Protein AF-A0A075I7V3-F1 (afdb_monomer_lite)

Secondary structure (DSSP, 8-state):
--S----HHHHHHHHHTS-HHHHTTEEEETTEEEES-------S-SSHHHHHHHHT--

Foldseek 3Di:
DPPDDDDLVNLVVVLVPDDPVQNVQWDQDPSHTDGPDDDDPQDDDPDPVSVCVVVVPD

Organism: NCBI:txid1456408

Radius of gyration: 15.41 Å; chains: 1; bounding box: 35×22×35 Å

Structure (mmCIF, N/CA/C/O backbone):
data_AF-A0A075I7V3-F1
#
_entry.id   AF-A0A075I7V3-F1
#
loop_
_atom_site.group_PDB
_atom_site.id
_atom_site.type_symbol
_atom_site.label_atom_id
_atom_site.label_alt_id
_atom_site.label_comp_id
_atom_site.label_asym_id
_atom_site.label_entity_id
_atom_site.label_seq_id
_atom_site.pdbx_PDB_ins_code
_atom_site.Cartn_x
_atom_site.Cartn_y
_atom_site.Cartn_z
_atom_site.occupancy
_atom_site.B_iso_or_equiv
_atom_site.auth_seq_id
_atom_site.auth_comp_id
_atom_site.auth_asym_id
_atom_site.auth_atom_id
_atom_site.pdbx_PDB_model_num
ATOM 1 N N . MET A 1 1 ? 15.953 -4.308 -3.893 1.00 56.59 1 MET A N 1
ATOM 2 C CA . MET A 1 1 ? 14.734 -4.083 -3.078 1.00 56.59 1 MET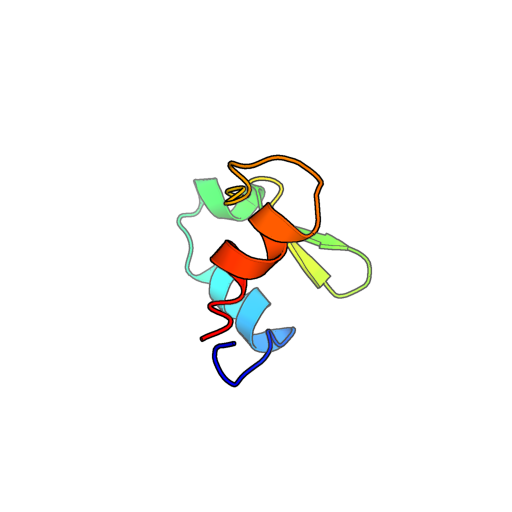 A CA 1
ATOM 3 C C . MET A 1 1 ? 15.144 -3.840 -1.638 1.00 56.59 1 MET A C 1
ATOM 5 O O . MET A 1 1 ? 16.098 -4.463 -1.193 1.00 56.59 1 MET A O 1
ATOM 9 N N . ILE A 1 2 ? 14.461 -2.939 -0.929 1.00 72.50 2 ILE A N 1
ATOM 10 C CA . ILE A 1 2 ? 14.648 -2.784 0.521 1.00 72.50 2 ILE A CA 1
ATOM 11 C C . ILE A 1 2 ? 14.118 -4.062 1.183 1.00 72.50 2 ILE A C 1
ATOM 13 O O . ILE A 1 2 ? 13.048 -4.542 0.815 1.00 72.50 2 ILE A O 1
ATOM 17 N N . THR A 1 3 ? 14.873 -4.642 2.112 1.00 82.69 3 THR A N 1
ATOM 18 C CA . THR A 1 3 ? 14.439 -5.821 2.870 1.00 82.69 3 THR A CA 1
ATOM 19 C C . THR A 1 3 ? 13.319 -5.446 3.837 1.00 82.69 3 THR A C 1
ATOM 21 O O . THR A 1 3 ? 13.510 -4.584 4.693 1.00 82.69 3 THR A O 1
ATOM 24 N N . GLY A 1 4 ? 12.164 -6.100 3.707 1.00 85.38 4 GLY A N 1
ATOM 25 C CA . GLY A 1 4 ? 10.979 -5.879 4.539 1.00 85.38 4 GLY A CA 1
ATOM 26 C C . GLY A 1 4 ? 9.689 -5.869 3.717 1.00 85.38 4 GLY A C 1
ATOM 27 O O . GLY A 1 4 ? 9.719 -5.724 2.497 1.00 85.38 4 GLY A O 1
ATOM 28 N N . TYR A 1 5 ? 8.551 -6.032 4.386 1.00 89.88 5 TYR A N 1
ATOM 29 C CA . TYR A 1 5 ? 7.221 -5.922 3.787 1.00 89.88 5 TYR A CA 1
ATOM 30 C C . TYR A 1 5 ? 6.285 -5.172 4.739 1.00 89.88 5 TYR A C 1
ATOM 32 O O . TYR A 1 5 ? 6.540 -5.082 5.941 1.00 89.88 5 TYR A O 1
ATOM 40 N N . ALA A 1 6 ? 5.209 -4.600 4.202 1.00 90.75 6 ALA A N 1
ATOM 41 C CA . ALA A 1 6 ? 4.207 -3.923 5.014 1.00 90.75 6 ALA A CA 1
ATOM 42 C C . ALA A 1 6 ? 3.365 -4.949 5.790 1.00 90.75 6 ALA A C 1
ATOM 44 O O . ALA A 1 6 ? 2.834 -5.883 5.191 1.00 90.75 6 ALA A O 1
ATOM 45 N N . THR A 1 7 ? 3.207 -4.761 7.105 1.00 93.94 7 THR A N 1
ATOM 46 C CA . THR A 1 7 ? 2.283 -5.568 7.921 1.00 93.94 7 THR A CA 1
ATOM 47 C C . THR A 1 7 ? 0.962 -4.827 8.152 1.00 93.94 7 THR A C 1
ATOM 49 O O . THR A 1 7 ? 0.939 -3.586 8.110 1.00 93.94 7 THR A O 1
ATOM 52 N N . PRO A 1 8 ? -0.143 -5.542 8.431 1.00 94.12 8 PRO A N 1
ATOM 53 C CA . PRO A 1 8 ? -1.417 -4.917 8.780 1.00 94.12 8 PRO A CA 1
ATOM 54 C C . PRO A 1 8 ? -1.303 -3.963 9.978 1.00 94.12 8 PRO A C 1
ATOM 56 O O . PRO A 1 8 ? -1.800 -2.836 9.928 1.00 94.12 8 PRO A O 1
ATOM 59 N N . GLU A 1 9 ? -0.585 -4.364 11.031 1.00 95.25 9 GLU A N 1
ATOM 60 C CA . GLU A 1 9 ? -0.412 -3.569 12.254 1.00 95.25 9 GLU A CA 1
ATOM 61 C C . GLU A 1 9 ? 0.422 -2.316 11.983 1.00 95.25 9 GLU A C 1
ATOM 63 O O . GLU A 1 9 ? 0.085 -1.226 12.450 1.00 95.25 9 GLU A O 1
ATOM 68 N N . GLY A 1 10 ? 1.502 -2.459 11.207 1.00 95.62 10 GLY A N 1
ATOM 69 C CA . GLY A 1 10 ? 2.362 -1.346 10.816 1.00 95.62 10 GLY A CA 1
ATOM 70 C C . GLY A 1 10 ? 1.611 -0.322 9.971 1.00 95.62 10 GLY A C 1
ATOM 71 O O . GLY A 1 10 ? 1.683 0.878 10.236 1.00 95.62 10 GLY A O 1
ATOM 72 N N . THR A 1 11 ? 0.827 -0.793 9.001 1.00 94.38 11 THR A N 1
ATOM 73 C CA . THR A 1 11 ? 0.045 0.072 8.106 1.00 94.38 11 THR A CA 1
ATOM 74 C C . THR A 1 11 ? -1.093 0.773 8.851 1.00 94.38 11 THR A C 1
ATOM 76 O O . THR A 1 11 ? -1.338 1.957 8.625 1.00 94.38 11 THR A O 1
ATOM 79 N N . LYS A 1 12 ? -1.748 0.094 9.803 1.00 94.56 12 LYS A N 1
ATOM 80 C CA . LYS A 1 12 ? -2.756 0.713 10.676 1.00 94.56 12 LYS A CA 1
ATOM 81 C C . LYS A 1 12 ? -2.157 1.849 11.513 1.00 94.56 12 LYS A C 1
ATOM 83 O O . LYS A 1 12 ? -2.652 2.971 11.443 1.00 94.56 12 LYS A O 1
ATOM 88 N N . LYS A 1 13 ? -1.043 1.599 12.213 1.00 96.00 13 LYS A N 1
ATOM 89 C CA . LYS A 1 13 ? -0.337 2.637 12.990 1.00 96.00 13 LYS A CA 1
ATOM 90 C C . LYS A 1 13 ? 0.123 3.805 12.111 1.00 96.00 13 LYS A C 1
ATOM 92 O O . LYS A 1 13 ? 0.103 4.957 12.539 1.00 96.00 13 LYS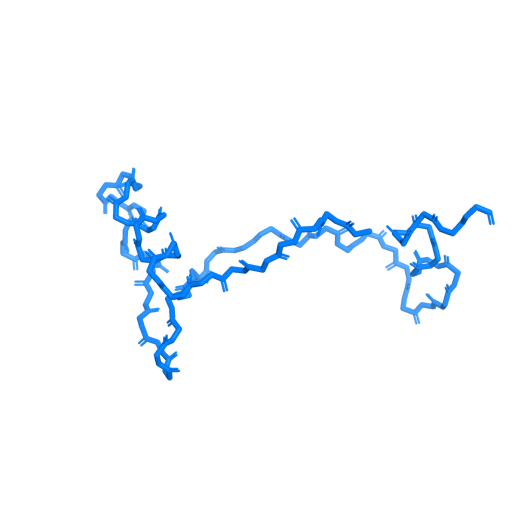 A O 1
ATOM 97 N N . PHE A 1 14 ? 0.534 3.520 10.874 1.00 94.88 14 PHE A N 1
ATOM 98 C CA . PHE A 1 14 ? 0.911 4.543 9.898 1.00 94.88 14 PHE A CA 1
ATOM 99 C C . PHE A 1 14 ? -0.263 5.446 9.492 1.00 94.88 14 PHE A C 1
ATOM 101 O O . PHE A 1 14 ? -0.045 6.637 9.264 1.00 94.88 14 PHE A O 1
ATOM 108 N N . ALA A 1 15 ? -1.478 4.906 9.386 1.00 94.44 15 ALA A N 1
ATOM 109 C CA . ALA A 1 15 ? -2.675 5.687 9.087 1.00 94.44 15 ALA A CA 1
ATOM 110 C C . ALA A 1 15 ? -3.111 6.538 10.295 1.00 94.44 15 ALA A C 1
ATOM 112 O O . ALA A 1 15 ? -3.408 7.719 10.139 1.00 94.44 15 ALA A O 1
ATOM 113 N N . GLU A 1 16 ? -3.072 5.971 11.505 1.00 94.25 16 GLU A N 1
ATOM 114 C CA . GLU A 1 16 ? -3.486 6.641 12.752 1.00 94.25 16 GLU A CA 1
ATOM 115 C C . GLU A 1 16 ? -2.607 7.848 13.116 1.00 94.25 16 GLU A C 1
ATOM 117 O O . GLU A 1 16 ? -3.096 8.820 13.684 1.00 94.25 16 GLU A O 1
ATOM 122 N N . ARG A 1 17 ? -1.317 7.829 12.755 1.00 95.38 17 ARG A N 1
ATOM 123 C CA . ARG A 1 17 ? -0.391 8.950 13.014 1.00 95.38 17 ARG A CA 1
ATOM 124 C C . ARG A 1 17 ? -0.559 10.151 12.071 1.00 95.38 17 ARG A C 1
ATOM 126 O O . ARG A 1 17 ? 0.146 11.140 12.244 1.00 95.38 17 ARG A O 1
ATOM 133 N N . GLN A 1 18 ? -1.399 10.056 11.038 1.00 93.75 18 GLN A N 1
ATOM 134 C CA . GLN A 1 18 ? -1.632 11.162 10.101 1.00 93.75 18 GLN A CA 1
ATOM 135 C C . GLN A 1 18 ? -2.556 12.218 10.721 1.00 93.75 18 GLN A C 1
ATOM 137 O O . GLN A 1 18 ? -3.341 11.912 11.619 1.00 93.75 18 GLN A O 1
ATOM 142 N N . ASN A 1 19 ? -2.512 13.447 10.196 1.00 93.00 19 ASN A N 1
ATOM 143 C CA . ASN A 1 19 ? -3.448 14.508 10.582 1.00 93.00 19 ASN A CA 1
ATOM 144 C C . ASN A 1 19 ? -4.905 14.063 10.392 1.00 93.00 19 ASN A C 1
ATOM 146 O O . ASN A 1 19 ? -5.208 13.315 9.461 1.00 93.00 19 ASN A O 1
ATOM 150 N N . GLN A 1 20 ? -5.810 14.574 11.230 1.00 89.12 20 GLN A N 1
ATOM 151 C CA . GLN A 1 20 ? -7.222 14.174 11.261 1.00 89.12 20 GLN A CA 1
ATOM 152 C C . GLN A 1 20 ? -7.908 14.290 9.889 1.00 89.12 20 GLN A C 1
ATOM 154 O O . GLN A 1 20 ? -8.648 13.396 9.481 1.00 89.12 20 GLN A O 1
ATOM 159 N N . ASP A 1 21 ? -7.583 15.333 9.122 1.00 89.88 21 ASP A N 1
ATOM 160 C CA . ASP A 1 21 ? -8.072 15.498 7.753 1.00 89.88 21 ASP A CA 1
ATOM 161 C C . ASP A 1 21 ? -7.579 14.432 6.779 1.00 89.88 21 ASP A C 1
ATOM 163 O O . ASP A 1 21 ? -8.297 14.081 5.850 1.00 89.88 21 ASP A O 1
ATOM 167 N N . SER A 1 22 ? -6.376 13.903 6.973 1.00 89.88 22 SER A N 1
ATOM 168 C CA . SER A 1 22 ? -5.807 12.859 6.122 1.00 89.88 22 SER A CA 1
ATOM 169 C C . SER A 1 22 ? -6.269 11.464 6.532 1.00 89.88 22 SER A C 1
ATOM 171 O O . SER A 1 22 ? -6.230 10.555 5.712 1.00 89.88 22 SER A O 1
ATOM 173 N N . GLN A 1 23 ? -6.735 11.263 7.767 1.00 92.50 23 GLN A N 1
ATOM 174 C CA . GLN A 1 23 ? -7.216 9.953 8.220 1.00 92.50 23 GLN A CA 1
ATOM 175 C C . GLN A 1 23 ? -8.441 9.478 7.425 1.00 92.50 23 GLN A C 1
ATOM 177 O O . GLN A 1 23 ? -8.551 8.290 7.132 1.00 92.50 23 GLN A O 1
ATOM 182 N N . LYS A 1 24 ? -9.305 10.402 6.974 1.00 93.62 24 LYS A N 1
ATOM 183 C CA . LYS A 1 24 ? -10.488 10.091 6.141 1.00 93.62 24 LYS A CA 1
ATOM 184 C C . LYS A 1 24 ? -10.152 9.473 4.775 1.00 93.62 24 LYS A C 1
ATOM 186 O O . LYS A 1 24 ? -11.028 8.908 4.123 1.00 93.62 24 LYS A O 1
ATOM 191 N N . ASN A 1 25 ? -8.892 9.575 4.353 1.00 94.88 25 ASN A N 1
ATOM 192 C CA . ASN A 1 25 ? -8.386 8.994 3.112 1.00 94.88 25 ASN A CA 1
ATOM 193 C C . ASN A 1 25 ? -8.053 7.504 3.244 1.00 94.88 25 ASN A C 1
ATOM 195 O O . ASN A 1 25 ? -7.901 6.831 2.225 1.00 94.88 25 ASN A O 1
ATOM 199 N N . TYR A 1 26 ? -7.969 6.974 4.467 1.00 96.00 26 TYR A N 1
ATOM 200 C CA . TYR A 1 26 ? -7.680 5.565 4.709 1.00 96.00 26 TYR A CA 1
ATOM 201 C C . TYR A 1 26 ? -8.965 4.764 4.915 1.00 96.00 26 TYR A C 1
ATOM 203 O O . TYR A 1 26 ? -9.864 5.172 5.648 1.00 96.00 26 TYR A O 1
ATOM 211 N N . LYS A 1 27 ? -9.047 3.590 4.287 1.00 95.12 27 LYS A N 1
ATOM 212 C CA . LYS A 1 27 ? -10.167 2.651 4.417 1.00 95.12 27 LYS A CA 1
ATOM 213 C C . LYS A 1 27 ? -9.652 1.245 4.666 1.00 95.12 27 LYS A C 1
ATOM 215 O O . LYS A 1 27 ? -8.614 0.863 4.132 1.00 95.12 27 LYS A O 1
ATOM 220 N N . ASN A 1 28 ? -10.397 0.469 5.449 1.00 94.44 28 ASN A N 1
ATOM 221 C CA . ASN A 1 28 ? -10.147 -0.961 5.555 1.00 94.44 28 ASN A CA 1
ATOM 222 C C . ASN A 1 28 ? -10.934 -1.696 4.463 1.00 94.44 28 ASN A C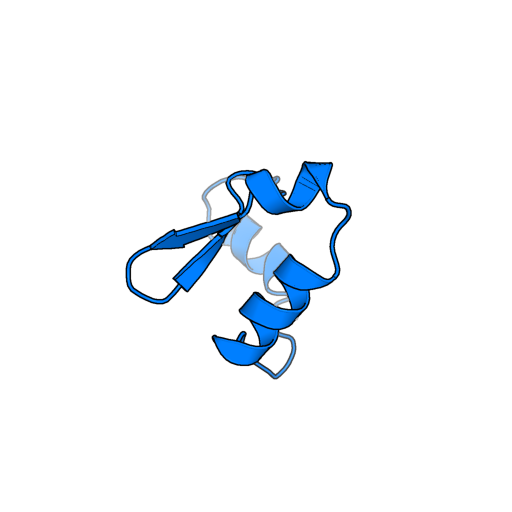 1
ATOM 224 O O . ASN A 1 28 ? -12.157 -1.575 4.398 1.00 94.44 28 ASN A O 1
ATOM 228 N N . VAL A 1 29 ? -10.232 -2.420 3.597 1.00 94.88 29 VAL A N 1
ATOM 229 C CA . VAL A 1 29 ? -10.812 -3.215 2.510 1.00 94.88 29 VAL A CA 1
ATOM 230 C C . VAL A 1 29 ? -10.109 -4.565 2.506 1.00 94.88 29 VAL A C 1
ATOM 232 O O . VAL A 1 29 ? -8.888 -4.613 2.409 1.00 94.88 29 VAL A O 1
ATOM 235 N N . HIS A 1 30 ? -10.857 -5.663 2.639 1.00 93.12 30 HIS A N 1
ATOM 236 C CA . HIS A 1 30 ? -10.299 -7.024 2.689 1.00 93.12 30 HIS A CA 1
ATOM 237 C C . HIS A 1 30 ? -9.130 -7.181 3.687 1.00 93.12 30 HIS A C 1
ATOM 239 O O . HIS A 1 30 ? -8.109 -7.780 3.365 1.00 93.12 30 HIS A O 1
ATOM 245 N N . ASN A 1 31 ? -9.268 -6.624 4.897 1.00 89.81 31 ASN A N 1
ATOM 246 C CA . ASN A 1 31 ? -8.238 -6.604 5.947 1.00 89.81 31 ASN A CA 1
ATOM 247 C C . ASN A 1 31 ? -6.965 -5.801 5.609 1.00 89.81 31 ASN A C 1
ATOM 249 O O . ASN A 1 31 ? -5.980 -5.876 6.343 1.00 89.81 31 ASN A O 1
ATOM 253 N N . LEU A 1 32 ? -6.983 -4.988 4.550 1.00 92.31 32 LEU A N 1
ATOM 254 C CA . LEU A 1 32 ? -5.911 -4.060 4.194 1.00 92.31 32 LEU A CA 1
ATOM 255 C C . LEU A 1 32 ? -6.317 -2.626 4.530 1.00 92.31 32 LEU A C 1
ATOM 257 O O . LEU A 1 32 ? -7.415 -2.188 4.194 1.00 92.31 32 LEU A O 1
ATOM 261 N N . THR A 1 33 ? -5.410 -1.875 5.148 1.00 95.81 33 THR A N 1
ATOM 262 C CA . THR A 1 33 ? -5.567 -0.428 5.343 1.00 95.81 33 THR A CA 1
ATOM 263 C C . THR A 1 33 ? -5.019 0.292 4.114 1.00 95.81 33 THR A C 1
ATOM 265 O O . THR A 1 33 ? -3.808 0.331 3.911 1.00 95.81 33 THR A O 1
ATOM 268 N N . LEU A 1 34 ? -5.902 0.850 3.287 1.00 94.56 34 LEU A N 1
ATOM 269 C CA . LEU A 1 34 ? -5.565 1.455 1.998 1.00 94.56 34 LEU A CA 1
ATOM 270 C C . LEU A 1 34 ? -5.855 2.952 1.999 1.00 94.56 34 LEU A C 1
ATOM 272 O O . LEU A 1 34 ? -6.922 3.368 2.440 1.00 94.56 34 LEU A O 1
ATOM 276 N N . SER A 1 35 ? -4.929 3.745 1.462 1.00 94.06 35 SER A N 1
ATOM 277 C CA . SER A 1 35 ? -5.153 5.163 1.162 1.00 94.06 35 SER A CA 1
ATOM 278 C C . SER A 1 35 ? -5.800 5.312 -0.215 1.00 94.06 35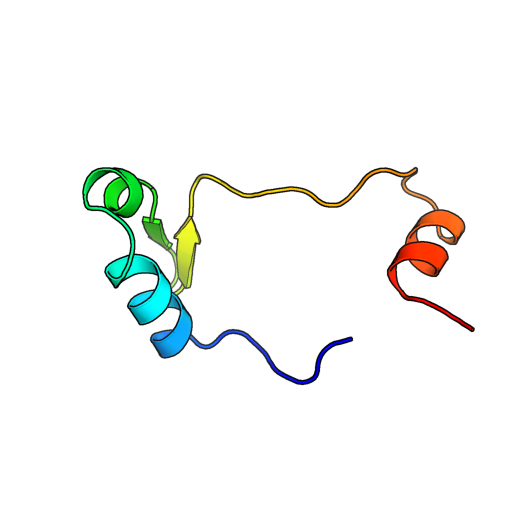 SER A C 1
ATOM 280 O O . SER A 1 35 ? -5.392 4.642 -1.163 1.00 94.06 35 SER A O 1
ATOM 282 N N . ASN A 1 36 ? -6.767 6.218 -0.353 1.00 93.00 36 ASN A N 1
ATOM 283 C CA . ASN A 1 36 ? -7.303 6.635 -1.655 1.00 93.00 36 ASN A CA 1
ATOM 284 C C . ASN A 1 36 ? -6.372 7.608 -2.412 1.00 93.00 36 ASN A C 1
ATOM 286 O O . ASN A 1 36 ? -6.623 7.903 -3.577 1.00 93.00 36 ASN A O 1
ATOM 290 N N . VAL A 1 37 ? -5.312 8.100 -1.763 1.00 90.88 37 VAL A N 1
ATOM 291 C CA . VAL A 1 37 ? -4.257 8.924 -2.363 1.00 90.88 37 VAL A CA 1
ATOM 292 C C . VAL A 1 37 ? -2.945 8.150 -2.322 1.00 90.88 37 VAL A C 1
ATOM 294 O O . VAL A 1 37 ? -2.514 7.702 -1.257 1.00 90.88 37 VAL A O 1
ATOM 297 N N . GLY A 1 38 ? -2.288 8.027 -3.470 1.00 87.94 38 GLY A N 1
ATOM 298 C CA . GLY A 1 38 ? -0.968 7.420 -3.606 1.00 87.94 38 GLY A CA 1
ATOM 299 C C . GLY A 1 38 ? -0.109 8.202 -4.591 1.00 87.94 38 GLY A C 1
ATOM 300 O O . GLY A 1 38 ? -0.632 8.912 -5.449 1.00 87.94 38 GLY A O 1
ATOM 301 N N . ILE A 1 39 ? 1.211 8.075 -4.461 1.00 85.38 39 ILE A N 1
ATOM 302 C CA . ILE A 1 39 ? 2.169 8.620 -5.424 1.00 85.38 39 ILE A CA 1
ATOM 303 C C . ILE A 1 39 ? 2.649 7.494 -6.338 1.00 85.38 39 ILE A C 1
ATOM 305 O O . ILE A 1 39 ? 3.187 6.488 -5.876 1.00 85.38 39 ILE A O 1
ATOM 309 N N . GLY A 1 40 ? 2.425 7.650 -7.640 1.00 81.62 40 GLY A N 1
ATOM 310 C CA . GLY A 1 40 ? 3.016 6.776 -8.644 1.00 81.62 40 GLY A CA 1
ATOM 311 C C . GLY A 1 40 ? 4.452 7.210 -8.916 1.00 81.62 40 GLY A C 1
ATOM 312 O O . GLY A 1 40 ? 4.701 8.382 -9.175 1.00 81.62 40 GLY A O 1
ATOM 313 N N . THR A 1 41 ? 5.398 6.276 -8.868 1.00 72.06 41 THR A N 1
ATOM 314 C CA . THR A 1 41 ? 6.804 6.526 -9.241 1.00 72.06 41 THR A CA 1
ATOM 315 C C . THR A 1 41 ? 7.125 6.050 -10.654 1.00 72.06 41 THR A C 1
ATOM 317 O O . THR A 1 41 ? 8.285 6.023 -11.055 1.00 72.06 41 THR A O 1
ATOM 320 N N . TYR A 1 42 ? 6.110 5.615 -11.395 1.00 70.69 42 TYR A N 1
ATOM 321 C CA . TYR A 1 42 ? 6.277 5.077 -12.730 1.00 70.69 42 TYR A CA 1
ATOM 322 C C . TYR A 1 42 ? 6.326 6.220 -13.747 1.00 70.69 42 TYR A C 1
ATOM 324 O O . TYR A 1 42 ? 5.321 6.885 -13.983 1.00 70.69 42 TYR A O 1
ATOM 332 N N . LEU A 1 43 ? 7.518 6.479 -14.287 1.00 67.88 43 LEU A N 1
ATOM 333 C CA . LEU A 1 43 ? 7.804 7.606 -15.184 1.00 67.88 43 LEU A CA 1
ATOM 334 C C . LEU A 1 43 ? 8.335 7.175 -16.557 1.00 67.88 43 LEU A C 1
ATOM 336 O O . LEU A 1 43 ? 8.778 8.028 -17.320 1.00 67.88 43 LEU A O 1
ATOM 340 N N . GLY A 1 44 ? 8.330 5.880 -16.870 1.00 74.75 44 GLY A N 1
ATOM 341 C CA . GLY A 1 44 ? 8.825 5.403 -18.157 1.00 74.75 44 GLY A CA 1
ATOM 342 C C . GLY A 1 44 ? 7.814 4.563 -18.919 1.00 74.75 44 GLY A C 1
ATOM 343 O O . GLY A 1 44 ? 6.625 4.544 -18.602 1.00 74.75 44 GLY A O 1
ATOM 344 N N . ASN A 1 45 ? 8.302 3.915 -19.966 1.00 78.62 45 ASN A N 1
ATOM 345 C CA . ASN A 1 45 ? 7.489 3.137 -20.884 1.00 78.62 45 ASN A CA 1
ATOM 346 C C . ASN A 1 45 ? 7.238 1.728 -20.323 1.00 78.62 45 ASN A C 1
ATOM 348 O O . ASN A 1 45 ? 8.074 1.220 -19.569 1.00 78.62 45 ASN A O 1
ATOM 352 N N . PRO A 1 46 ? 6.113 1.070 -20.675 1.00 73.75 46 PRO A N 1
ATOM 353 C CA . PRO A 1 46 ? 5.795 -0.305 -20.267 1.00 73.75 46 PRO A CA 1
ATOM 354 C C . PRO A 1 46 ? 6.633 -1.318 -21.042 1.00 73.75 46 PRO A C 1
ATOM 356 O O . PRO A 1 46 ? 6.114 -2.224 -21.688 1.00 73.75 46 PRO A O 1
ATOM 359 N N . ASP A 1 47 ? 7.946 -1.139 -20.978 1.00 80.19 47 ASP A N 1
ATOM 360 C CA . ASP A 1 47 ? 8.953 -1.998 -21.557 1.00 80.19 47 ASP A CA 1
ATOM 361 C C . ASP A 1 47 ? 9.930 -2.491 -20.489 1.00 80.19 47 ASP A C 1
ATOM 363 O O . ASP A 1 47 ? 10.094 -1.943 -19.396 1.00 80.19 47 ASP A O 1
ATOM 367 N N . THR A 1 48 ? 10.575 -3.599 -20.831 1.00 79.50 48 THR A N 1
ATOM 368 C CA . THR A 1 48 ? 11.497 -4.301 -19.945 1.00 79.50 48 THR A CA 1
ATOM 369 C C . THR A 1 48 ? 12.733 -3.462 -19.610 1.00 79.50 48 THR A C 1
ATOM 371 O O . THR A 1 48 ? 13.330 -3.655 -18.553 1.00 79.50 48 THR A O 1
ATOM 374 N N . GLU A 1 49 ? 13.115 -2.526 -20.480 1.00 79.62 49 GLU A N 1
ATOM 375 C CA . GLU A 1 49 ? 14.282 -1.661 -20.294 1.00 79.62 49 GLU A CA 1
ATOM 376 C C . GLU A 1 49 ? 14.036 -0.638 -19.178 1.00 79.62 49 GLU A C 1
ATOM 378 O O . GLU A 1 49 ? 14.841 -0.509 -18.253 1.00 79.62 49 GLU A O 1
ATOM 383 N N . THR A 1 50 ? 12.871 0.006 -19.186 1.00 75.38 50 THR A N 1
ATOM 384 C CA . THR A 1 50 ? 12.436 0.936 -18.140 1.00 75.38 50 THR A CA 1
ATOM 385 C C . THR A 1 50 ? 12.327 0.236 -16.781 1.00 75.38 50 THR A C 1
ATOM 387 O O . THR A 1 50 ? 12.795 0.756 -15.761 1.00 75.38 50 THR A O 1
ATOM 390 N N . ASP A 1 51 ? 11.766 -0.976 -16.756 1.00 75.44 51 ASP A N 1
ATOM 391 C CA . ASP A 1 51 ? 11.668 -1.791 -15.539 1.00 75.44 51 ASP A CA 1
ATOM 392 C C . ASP A 1 51 ? 13.051 -2.151 -14.963 1.00 75.44 51 ASP A C 1
ATOM 394 O O . ASP A 1 51 ? 13.229 -2.236 -13.741 1.00 75.44 51 ASP A O 1
ATOM 398 N N . CY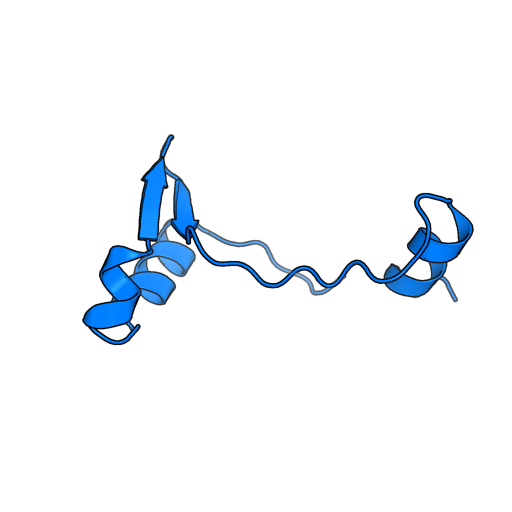S A 1 52 ? 14.046 -2.334 -15.836 1.00 74.00 52 CYS A N 1
ATOM 399 C CA . CYS A 1 52 ? 15.434 -2.632 -15.483 1.00 74.00 52 CYS A CA 1
ATOM 400 C C . CYS A 1 52 ? 16.097 -1.460 -14.731 1.00 74.00 52 CYS A C 1
ATOM 402 O O . CYS A 1 52 ? 16.748 -1.666 -13.699 1.00 74.00 52 CYS A O 1
ATOM 404 N N . ILE A 1 53 ? 15.845 -0.221 -15.180 1.00 74.56 53 ILE A N 1
ATOM 405 C CA . ILE A 1 53 ? 16.340 1.016 -14.546 1.00 74.56 53 ILE A CA 1
ATOM 406 C C . ILE A 1 53 ? 15.783 1.153 -13.122 1.00 74.56 53 ILE A C 1
ATOM 408 O O . ILE A 1 53 ? 16.534 1.416 -12.178 1.00 74.56 53 ILE A O 1
ATOM 412 N N . VAL A 1 54 ? 14.479 0.916 -12.933 1.00 66.88 54 VAL A N 1
ATOM 413 C CA . VAL A 1 54 ? 13.830 0.969 -11.607 1.00 66.88 54 VAL A CA 1
ATOM 414 C C . VAL A 1 54 ? 14.369 -0.120 -10.678 1.00 66.88 54 VAL A C 1
ATOM 416 O O . VAL A 1 54 ? 14.585 0.123 -9.486 1.00 66.88 54 VAL A O 1
ATOM 419 N N . ARG A 1 55 ? 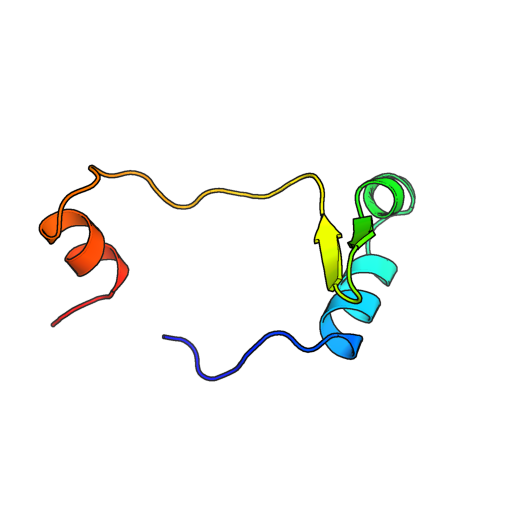14.620 -1.325 -11.203 1.00 67.88 55 ARG A N 1
ATOM 420 C CA . ARG A 1 55 ? 15.173 -2.438 -10.419 1.00 67.88 55 ARG A CA 1
ATOM 421 C C . ARG A 1 55 ? 16.630 -2.233 -9.983 1.00 67.88 55 ARG A C 1
ATOM 423 O O . ARG A 1 55 ? 17.043 -2.938 -9.060 1.00 67.88 55 ARG A O 1
ATOM 430 N N . ARG A 1 56 ? 17.371 -1.273 -10.562 1.00 58.84 56 ARG A N 1
ATOM 431 C CA . ARG A 1 56 ? 18.840 -1.145 -10.443 1.00 58.84 56 ARG A CA 1
ATOM 432 C C . ARG A 1 56 ? 19.552 -2.460 -10.782 1.00 58.84 56 ARG A C 1
ATOM 434 O O . ARG A 1 56 ? 20.337 -2.965 -9.979 1.00 58.84 56 ARG A O 1
ATOM 441 N N . CYS A 1 57 ? 19.246 -3.056 -11.928 1.00 56.78 57 CYS A N 1
ATOM 442 C CA . CYS A 1 57 ? 20.084 -4.138 -12.438 1.00 56.78 57 CYS A CA 1
ATOM 443 C C . CYS A 1 57 ? 21.457 -3.546 -12.804 1.00 56.78 57 CYS A C 1
ATOM 445 O O . CYS A 1 57 ? 21.526 -2.667 -13.660 1.00 56.78 57 CYS A O 1
ATOM 447 N N . CYS A 1 58 ? 22.499 -3.950 -12.066 1.00 50.56 58 CYS A N 1
ATOM 448 C CA . CYS A 1 58 ? 23.897 -3.607 -12.343 1.00 50.56 58 CYS A CA 1
ATOM 449 C C . CYS A 1 58 ? 24.365 -4.179 -13.680 1.00 50.56 58 CYS A C 1
ATOM 451 O O . CYS A 1 58 ? 23.952 -5.319 -13.994 1.00 50.56 58 CYS A O 1
#

pLDDT: mean 84.72, std 11.89, range [50.56, 96.0]

Sequence (58 aa):
MITGYATPEGTKKFAERQNQDSQKNYKNVHNLTLSNVGIGTYLGNPDTETDCIVRRCC